Protein AF-A0A2J8TXT3-F1 (afdb_monomer_lite)

Sequence (143 aa):
MDKDKGVFAIVEMGDVGAREAVLSQSQHRLGGHRLRVRPREQKEFQSPASKSPKGAAPDSHQLARALAEAADVGAQMIKLVGLRELSEAERQLRSLVVALMQEVFTEFFPGCVVHPFGSSINSFDVHGCDLDLFLDLGDLEEP

Structure (mmCIF, N/CA/C/O backbone):
data_AF-A0A2J8TXT3-F1
#
_entry.id   AF-A0A2J8TXT3-F1
#
loop_
_atom_site.group_PDB
_atom_site.id
_atom_site.type_symbol
_atom_site.label_atom_id
_atom_site.label_alt_id
_atom_site.label_comp_id
_atom_site.label_asym_id
_atom_site.label_entity_id
_atom_site.label_seq_id
_atom_site.pdbx_PDB_ins_code
_atom_site.Cartn_x
_atom_site.Cartn_y
_atom_site.Cartn_z
_atom_site.occupancy
_atom_site.B_iso_or_equiv
_atom_site.auth_seq_id
_atom_site.auth_comp_id
_atom_site.auth_asym_id
_atom_site.auth_atom_id
_atom_site.pdbx_PDB_model_num
ATOM 1 N N . MET A 1 1 ? 9.818 15.727 -26.689 1.00 50.53 1 MET A N 1
ATOM 2 C CA . MET A 1 1 ? 10.988 14.896 -27.026 1.00 50.53 1 MET A CA 1
ATOM 3 C C . MET A 1 1 ? 11.778 15.654 -28.060 1.00 50.53 1 MET A C 1
ATOM 5 O O . MET A 1 1 ? 11.204 15.970 -29.095 1.00 50.53 1 MET A O 1
ATOM 9 N N . ASP A 1 2 ? 13.031 15.978 -27.750 1.00 48.31 2 ASP A N 1
ATOM 10 C CA . ASP A 1 2 ? 13.983 16.472 -28.745 1.00 48.31 2 ASP A CA 1
ATOM 11 C C . ASP A 1 2 ? 14.135 15.385 -29.811 1.00 48.31 2 ASP A C 1
ATOM 13 O O . ASP A 1 2 ? 14.677 14.316 -29.530 1.00 48.31 2 ASP A O 1
ATOM 17 N N . LYS A 1 3 ? 13.619 15.634 -31.020 1.00 56.38 3 LYS A N 1
ATOM 18 C CA . LYS A 1 3 ? 13.826 14.749 -32.180 1.00 56.38 3 LYS A CA 1
ATOM 19 C C . LYS A 1 3 ? 15.313 14.629 -32.547 1.00 56.38 3 LYS A C 1
ATOM 21 O O . LYS A 1 3 ? 15.688 13.671 -33.208 1.00 56.38 3 LYS A O 1
ATOM 26 N N . ASP A 1 4 ? 16.141 15.541 -32.041 1.00 57.69 4 ASP A N 1
ATOM 27 C CA . ASP A 1 4 ? 17.531 15.718 -32.455 1.00 57.69 4 ASP A CA 1
ATOM 28 C C . ASP A 1 4 ? 18.562 15.097 -31.496 1.00 57.69 4 ASP A C 1
ATOM 30 O O . ASP A 1 4 ? 19.761 15.225 -31.726 1.00 57.69 4 ASP A O 1
ATOM 34 N N . LYS A 1 5 ? 18.139 14.425 -30.410 1.00 62.53 5 LYS A N 1
ATOM 35 C CA . LYS A 1 5 ? 19.069 13.917 -29.373 1.00 62.53 5 LYS A CA 1
ATOM 36 C C . LYS A 1 5 ? 19.239 12.395 -29.299 1.00 62.53 5 LYS A C 1
ATOM 38 O O . LYS A 1 5 ? 20.022 11.927 -28.478 1.00 62.53 5 LYS A O 1
ATOM 43 N N . GLY A 1 6 ? 18.573 11.601 -30.141 1.00 65.06 6 GLY A N 1
ATOM 44 C CA . GLY A 1 6 ? 18.773 10.146 -30.139 1.00 65.06 6 GLY A CA 1
ATOM 45 C C . GLY A 1 6 ? 18.258 9.434 -31.386 1.00 65.06 6 GLY A C 1
ATOM 46 O O . GLY A 1 6 ? 17.257 9.838 -31.968 1.00 65.06 6 GLY A O 1
ATOM 47 N N . VAL A 1 7 ? 18.930 8.347 -31.775 1.00 85.56 7 VAL A N 1
ATOM 48 C CA . VAL A 1 7 ? 18.491 7.460 -32.862 1.00 85.56 7 VAL A CA 1
ATOM 49 C C . VAL A 1 7 ? 17.426 6.512 -32.315 1.00 85.56 7 VAL A C 1
ATOM 51 O O . VAL A 1 7 ? 17.712 5.669 -31.465 1.00 85.56 7 VAL A O 1
ATOM 54 N N . PHE A 1 8 ? 16.189 6.648 -32.785 1.00 88.38 8 PHE A N 1
ATOM 55 C CA . PHE A 1 8 ? 15.090 5.739 -32.468 1.00 88.38 8 PHE A CA 1
ATOM 56 C C . PHE A 1 8 ? 14.217 5.509 -33.703 1.00 88.38 8 PHE A C 1
ATOM 58 O O . PHE A 1 8 ? 14.202 6.321 -34.626 1.00 88.38 8 PHE A O 1
ATOM 65 N N . ALA A 1 9 ? 13.465 4.411 -33.699 1.00 91.12 9 ALA A N 1
ATOM 66 C CA . ALA A 1 9 ? 12.443 4.120 -34.695 1.00 91.12 9 ALA A CA 1
ATOM 67 C C . ALA A 1 9 ? 11.092 3.917 -34.001 1.00 91.12 9 ALA A C 1
ATOM 69 O O . ALA A 1 9 ? 11.034 3.464 -32.856 1.00 91.12 9 ALA A O 1
ATOM 70 N N . ILE A 1 10 ? 10.010 4.255 -34.700 1.00 91.56 10 ILE A N 1
ATOM 71 C CA . ILE A 1 10 ? 8.647 3.912 -34.295 1.00 91.56 10 ILE A CA 1
ATOM 72 C C . ILE A 1 10 ? 8.182 2.824 -35.251 1.00 91.56 10 ILE A C 1
ATOM 74 O O . ILE A 1 10 ? 8.180 3.036 -36.460 1.00 91.56 10 ILE A O 1
ATOM 78 N N . VAL A 1 11 ? 7.820 1.671 -34.698 1.00 93.50 11 VAL A N 1
ATOM 79 C CA . VAL A 1 11 ? 7.351 0.518 -35.465 1.00 93.50 11 VAL A CA 1
ATOM 80 C C . VAL A 1 11 ? 5.887 0.293 -35.122 1.00 93.50 11 VAL A C 1
ATOM 82 O O . VAL A 1 11 ? 5.539 0.124 -33.953 1.00 93.50 11 VAL A O 1
ATOM 85 N N . GLU A 1 12 ? 5.037 0.340 -36.138 1.00 94.38 12 GLU A N 1
ATOM 86 C CA . GLU A 1 12 ? 3.633 -0.037 -36.036 1.00 94.38 12 GLU A CA 1
ATOM 87 C C . GLU A 1 12 ? 3.499 -1.530 -36.344 1.00 94.38 12 GLU A C 1
ATOM 89 O O . GLU A 1 12 ? 4.066 -2.025 -37.318 1.00 94.38 12 GLU A O 1
ATOM 94 N N . MET A 1 13 ? 2.793 -2.252 -35.476 1.00 94.75 13 MET A N 1
ATOM 95 C CA . MET A 1 13 ? 2.562 -3.689 -35.619 1.00 94.75 13 MET A CA 1
ATOM 96 C C . MET A 1 13 ? 1.223 -3.922 -36.318 1.00 94.75 13 MET A C 1
ATOM 98 O O . MET A 1 13 ? 0.315 -3.106 -36.185 1.00 94.75 13 MET A O 1
ATOM 102 N N . GLY A 1 14 ? 1.091 -5.044 -37.030 1.00 93.88 14 GLY A N 1
ATOM 103 C CA . GLY A 1 14 ? -0.133 -5.362 -37.777 1.00 93.88 14 GLY A CA 1
ATOM 104 C C . GLY A 1 14 ? -1.369 -5.561 -36.896 1.00 93.88 14 GLY A C 1
ATOM 105 O O . GLY A 1 14 ? -2.484 -5.289 -37.331 1.00 93.88 14 GLY A O 1
ATOM 106 N N . ASP A 1 15 ? -1.175 -5.995 -35.652 1.00 95.50 15 ASP A N 1
ATOM 107 C CA . ASP A 1 15 ? -2.244 -6.195 -34.683 1.00 95.50 15 ASP A CA 1
ATOM 108 C C . ASP A 1 15 ? -1.750 -5.996 -33.240 1.00 95.50 15 ASP A C 1
ATOM 110 O O . ASP A 1 15 ? -0.548 -5.920 -32.950 1.00 95.50 15 ASP A O 1
ATOM 114 N N . VAL A 1 16 ? -2.707 -5.894 -32.314 1.00 94.25 16 VAL A N 1
ATOM 115 C CA . VAL A 1 16 ? -2.437 -5.680 -30.885 1.00 94.25 16 VAL A CA 1
ATOM 116 C C . VAL A 1 16 ? -1.732 -6.888 -30.261 1.00 94.25 16 VAL A C 1
ATOM 118 O O . VAL A 1 16 ? -0.851 -6.699 -29.427 1.00 94.25 16 VAL A O 1
ATOM 121 N N . GLY A 1 17 ? -2.051 -8.114 -30.682 1.00 96.25 17 GLY A N 1
ATOM 122 C CA . GLY A 1 17 ? -1.406 -9.329 -30.183 1.00 96.25 17 GLY A CA 1
ATOM 123 C C . GLY A 1 17 ? 0.074 -9.388 -30.560 1.00 96.25 17 GLY A C 1
ATOM 124 O O . GLY A 1 17 ? 0.913 -9.652 -29.701 1.00 96.25 17 GLY A O 1
ATOM 125 N N . ALA A 1 18 ? 0.420 -9.046 -31.803 1.00 95.19 18 ALA A N 1
ATOM 126 C CA . ALA A 1 18 ? 1.805 -8.927 -32.253 1.00 95.19 18 ALA A CA 1
ATOM 127 C C . ALA A 1 18 ? 2.579 -7.852 -31.474 1.00 95.19 18 ALA A C 1
ATOM 129 O O . ALA A 1 18 ? 3.743 -8.057 -31.123 1.00 95.19 18 ALA A O 1
ATOM 130 N N . ARG A 1 19 ? 1.937 -6.720 -31.152 1.00 95.00 19 ARG A N 1
ATOM 131 C CA . ARG A 1 19 ? 2.522 -5.689 -30.281 1.00 95.00 19 ARG A CA 1
ATOM 132 C C . ARG A 1 19 ? 2.823 -6.228 -28.885 1.00 95.00 19 ARG A C 1
ATOM 134 O O . ARG A 1 19 ? 3.946 -6.061 -28.417 1.00 95.00 19 ARG A O 1
ATOM 141 N N . GLU A 1 20 ? 1.854 -6.865 -28.233 1.00 95.25 20 GLU A N 1
ATOM 142 C CA . GLU A 1 20 ? 2.048 -7.422 -26.889 1.00 95.25 20 GLU A CA 1
ATOM 143 C C . GLU A 1 20 ? 3.099 -8.536 -26.881 1.00 95.2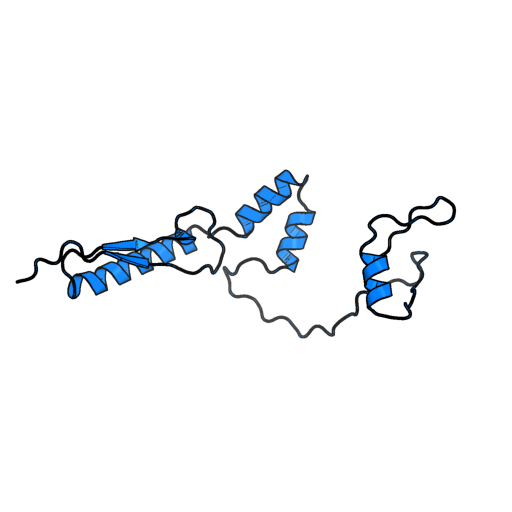5 20 GLU A C 1
ATOM 145 O O . GLU A 1 20 ? 3.947 -8.569 -25.991 1.00 95.25 20 GLU A O 1
ATOM 150 N N . ALA A 1 21 ? 3.127 -9.391 -27.908 1.00 95.44 21 ALA A N 1
ATOM 151 C CA . ALA A 1 21 ? 4.147 -10.427 -28.050 1.00 95.44 21 ALA A CA 1
ATOM 152 C C . ALA A 1 21 ? 5.559 -9.822 -28.103 1.00 95.44 21 ALA A C 1
ATOM 154 O O . ALA A 1 21 ? 6.442 -10.257 -27.363 1.00 95.44 21 ALA A O 1
ATOM 155 N N . VAL A 1 22 ? 5.763 -8.769 -28.905 1.00 96.00 22 VAL A N 1
ATOM 156 C CA . VAL A 1 22 ? 7.043 -8.046 -28.959 1.00 96.00 22 VAL A CA 1
ATOM 157 C C . VAL A 1 22 ? 7.383 -7.406 -27.611 1.00 96.00 22 VAL A C 1
ATOM 159 O O . VAL A 1 22 ? 8.515 -7.536 -27.163 1.00 96.00 22 VAL A O 1
ATOM 162 N N . LEU A 1 23 ? 6.430 -6.748 -26.944 1.00 95.44 23 LEU A N 1
ATOM 163 C CA . LEU A 1 23 ? 6.668 -6.094 -25.650 1.00 95.44 23 LEU A CA 1
ATOM 164 C C . LEU A 1 23 ? 6.930 -7.085 -24.505 1.00 95.44 23 LEU A C 1
ATOM 166 O O . LEU A 1 23 ? 7.622 -6.735 -23.551 1.00 95.44 23 LEU A O 1
ATOM 170 N N . SER A 1 24 ? 6.405 -8.310 -24.593 1.00 94.69 24 SER A N 1
ATOM 171 C CA . SER A 1 24 ? 6.614 -9.354 -23.582 1.00 94.69 24 SER A CA 1
ATOM 172 C C . SER A 1 24 ? 8.049 -9.898 -23.567 1.00 94.69 24 SER A C 1
ATOM 174 O O . SER A 1 24 ? 8.526 -10.402 -22.548 1.00 94.69 24 SER A O 1
ATOM 176 N N . GLN A 1 25 ? 8.768 -9.772 -24.686 1.00 94.94 25 GLN A N 1
ATOM 177 C CA . GLN A 1 25 ? 10.151 -10.203 -24.796 1.00 94.94 25 GLN A CA 1
ATOM 178 C C . GLN A 1 25 ? 11.090 -9.181 -24.132 1.00 94.94 25 GLN A C 1
ATOM 180 O O . GLN A 1 25 ? 11.274 -8.060 -24.589 1.00 94.94 25 GLN A O 1
ATOM 185 N N . SER A 1 26 ? 11.769 -9.590 -23.059 1.00 90.06 26 SER A N 1
ATOM 186 C CA . SER A 1 26 ? 12.661 -8.702 -22.293 1.00 90.06 26 SER A CA 1
ATOM 187 C C . SER A 1 26 ? 14.003 -8.401 -22.979 1.00 90.06 26 SER A C 1
ATOM 189 O O . SER A 1 26 ? 14.720 -7.482 -22.574 1.00 90.06 26 SER A O 1
ATOM 191 N N . GLN A 1 27 ? 14.379 -9.172 -24.005 1.00 94.12 27 GLN A N 1
ATOM 192 C CA . GLN A 1 27 ? 15.673 -9.059 -24.680 1.00 94.12 27 GLN A CA 1
ATOM 193 C C . GLN A 1 27 ? 15.524 -9.099 -26.198 1.00 94.12 27 GLN A C 1
ATOM 195 O O . GLN A 1 27 ? 15.217 -10.140 -26.771 1.00 94.12 27 GLN A O 1
ATOM 200 N N . HIS A 1 28 ?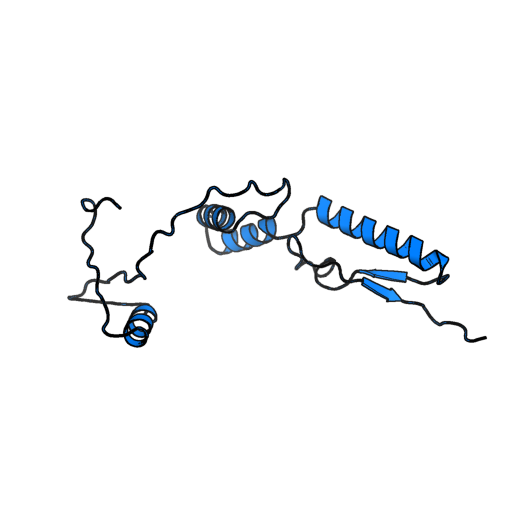 15.860 -7.991 -26.855 1.00 96.12 28 HIS A N 1
ATOM 201 C CA . HIS A 1 28 ? 15.921 -7.895 -28.311 1.00 96.12 28 HIS A CA 1
ATOM 202 C C . HIS A 1 28 ? 17.351 -7.628 -28.768 1.00 96.12 28 HIS A C 1
ATOM 204 O O . HIS A 1 28 ? 18.088 -6.866 -28.133 1.00 96.12 28 HIS A O 1
ATOM 210 N N . ARG A 1 29 ? 17.745 -8.239 -29.887 1.00 95.56 29 ARG A N 1
ATOM 211 C CA . ARG A 1 29 ? 19.050 -8.019 -30.511 1.00 95.56 29 ARG A CA 1
ATOM 212 C C . ARG A 1 29 ? 18.911 -7.894 -32.023 1.00 95.56 29 ARG A C 1
ATOM 214 O O . ARG A 1 29 ? 18.157 -8.648 -32.625 1.00 95.56 29 ARG A O 1
ATOM 221 N N . LEU A 1 30 ? 19.676 -6.988 -32.624 1.00 94.50 30 LEU A N 1
ATOM 222 C CA . LEU A 1 30 ? 19.794 -6.839 -34.075 1.00 94.50 30 LEU A CA 1
ATOM 223 C C . LEU A 1 30 ? 21.246 -6.516 -34.426 1.00 94.50 30 LEU A C 1
ATOM 225 O O . LEU A 1 30 ? 21.835 -5.613 -33.836 1.00 94.50 30 LEU A O 1
ATOM 229 N N . GLY A 1 31 ? 21.847 -7.284 -35.340 1.00 93.69 31 GLY A N 1
ATOM 230 C CA . GLY A 1 31 ? 23.251 -7.094 -35.726 1.00 93.69 31 GLY A CA 1
ATOM 231 C C . GLY A 1 31 ? 24.213 -7.081 -34.529 1.00 93.69 31 GLY A C 1
ATOM 232 O O . GLY A 1 31 ? 25.091 -6.230 -34.459 1.00 93.69 31 GLY A O 1
ATOM 233 N N . GLY A 1 32 ? 23.982 -7.938 -33.527 1.00 93.31 32 GLY A N 1
ATOM 234 C CA . GLY A 1 32 ? 24.776 -7.998 -32.289 1.00 93.31 32 GLY A CA 1
ATOM 235 C C . GLY A 1 32 ? 24.461 -6.925 -31.233 1.00 93.31 32 GLY A C 1
ATOM 236 O O . GLY A 1 32 ? 24.870 -7.080 -30.084 1.00 93.31 32 GLY A O 1
ATOM 237 N N . HIS A 1 33 ? 23.685 -5.891 -31.563 1.00 93.06 33 HIS A N 1
ATOM 238 C CA . HIS A 1 33 ? 23.355 -4.789 -30.655 1.00 93.06 33 HIS A CA 1
ATOM 239 C C . HIS A 1 33 ? 22.065 -5.076 -29.881 1.00 93.06 33 HIS A C 1
ATOM 241 O O . HIS A 1 33 ? 21.084 -5.542 -30.460 1.00 93.06 33 HIS A O 1
ATOM 247 N N . ARG A 1 34 ? 22.043 -4.789 -28.570 1.00 94.94 34 ARG A N 1
ATOM 248 C CA . ARG A 1 34 ? 20.832 -4.908 -27.738 1.00 94.94 34 ARG A CA 1
ATOM 249 C C . ARG A 1 34 ? 19.903 -3.723 -28.001 1.00 94.94 34 ARG A C 1
ATOM 251 O O . ARG A 1 34 ? 20.338 -2.578 -27.926 1.00 94.94 34 ARG A O 1
ATOM 258 N N . LEU A 1 35 ? 18.626 -3.998 -28.248 1.00 94.56 35 LEU A N 1
ATOM 259 C CA . LEU A 1 35 ? 17.611 -2.970 -28.478 1.00 94.56 35 LEU A CA 1
ATOM 260 C C . LEU A 1 35 ? 16.777 -2.737 -27.211 1.00 94.56 35 LEU A C 1
ATOM 262 O O . LEU A 1 35 ? 16.392 -3.693 -26.536 1.00 94.56 35 LEU A O 1
ATOM 266 N N . ARG A 1 36 ? 16.463 -1.469 -26.910 1.00 93.31 36 ARG A N 1
ATOM 267 C CA . ARG A 1 36 ? 15.460 -1.091 -25.903 1.00 93.31 36 ARG A CA 1
ATOM 268 C C . ARG A 1 36 ? 14.125 -0.871 -26.604 1.00 93.31 36 ARG A C 1
ATOM 270 O O . ARG A 1 36 ? 13.927 0.161 -27.240 1.00 93.31 36 ARG A O 1
ATOM 277 N N . VAL A 1 37 ? 13.221 -1.830 -26.462 1.00 94.44 37 VAL A N 1
ATOM 278 C CA . VAL A 1 37 ? 11.853 -1.741 -26.980 1.00 94.44 37 VAL A CA 1
ATOM 279 C C . VAL A 1 37 ? 10.935 -1.324 -25.833 1.00 94.44 37 VAL A C 1
ATOM 281 O O . VAL A 1 37 ? 11.063 -1.829 -24.722 1.00 94.44 37 VAL A O 1
ATOM 284 N N . ARG A 1 38 ? 10.062 -0.343 -26.067 1.00 92.56 38 ARG A N 1
ATOM 285 C CA . ARG A 1 38 ? 9.094 0.145 -25.075 1.00 92.56 38 ARG A CA 1
ATOM 286 C C . ARG A 1 38 ? 7.806 0.586 -25.770 1.00 92.56 38 ARG A C 1
ATOM 288 O O . ARG A 1 38 ? 7.887 1.019 -26.924 1.00 92.56 38 ARG A O 1
ATOM 295 N N . PRO A 1 39 ? 6.647 0.528 -25.093 1.00 91.94 39 PRO A N 1
ATOM 296 C CA . PRO A 1 39 ? 5.415 1.072 -25.643 1.00 91.94 39 PRO A CA 1
ATOM 297 C C . PRO A 1 39 ? 5.565 2.574 -25.905 1.00 91.94 39 PRO A C 1
ATOM 299 O O . PRO A 1 39 ? 6.307 3.288 -25.221 1.00 91.94 39 PRO A O 1
ATOM 302 N N . ARG A 1 40 ? 4.852 3.060 -26.920 1.00 86.94 40 ARG A N 1
ATOM 303 C CA . ARG A 1 40 ? 4.794 4.488 -27.215 1.00 86.94 40 ARG A CA 1
ATOM 304 C C . ARG A 1 40 ? 3.889 5.170 -26.193 1.00 86.94 40 ARG A C 1
ATOM 306 O O . ARG A 1 40 ? 2.695 4.900 -26.155 1.00 86.94 40 ARG A O 1
ATOM 313 N N . GLU A 1 41 ? 4.449 6.089 -25.418 1.00 78.88 41 GLU A N 1
ATOM 314 C CA . GLU A 1 41 ? 3.668 6.973 -24.550 1.00 78.88 41 GLU A CA 1
ATOM 315 C C . GLU A 1 41 ? 2.831 7.924 -25.419 1.00 78.88 41 GLU A C 1
ATOM 317 O O . GLU A 1 41 ? 3.375 8.742 -26.170 1.00 78.88 41 GLU A O 1
ATOM 322 N N . GLN A 1 42 ? 1.505 7.804 -25.347 1.00 72.69 42 GLN A N 1
ATOM 323 C CA . GLN A 1 42 ? 0.601 8.830 -25.857 1.00 72.69 42 GLN A CA 1
ATOM 324 C C . GLN A 1 42 ? 0.463 9.900 -24.779 1.00 72.69 42 GLN A C 1
ATOM 326 O O . GLN A 1 42 ? 0.181 9.603 -23.622 1.00 72.69 42 GLN A O 1
ATOM 331 N N . LYS A 1 43 ? 0.728 11.155 -25.143 1.00 60.41 43 LYS A N 1
ATOM 332 C CA . LYS A 1 43 ? 0.635 12.263 -24.199 1.00 60.41 43 LYS A CA 1
ATOM 333 C C . LYS A 1 43 ? -0.837 12.637 -24.055 1.00 60.41 43 LYS A C 1
ATOM 335 O O . LYS A 1 43 ? -1.372 13.335 -24.911 1.00 60.41 43 LYS A O 1
ATOM 340 N N . GLU A 1 44 ? -1.482 12.149 -23.005 1.00 62.44 44 GLU A N 1
ATOM 341 C CA . GLU A 1 44 ? -2.817 12.612 -22.636 1.00 62.44 44 GLU A CA 1
ATOM 342 C C . GLU A 1 44 ? -2.759 14.090 -22.227 1.00 62.44 44 GLU A C 1
ATOM 344 O O . GLU A 1 44 ? -1.788 14.560 -21.620 1.00 62.44 44 GLU A O 1
ATOM 349 N N . PHE A 1 45 ? -3.784 14.849 -22.612 1.00 56.12 45 PHE A N 1
ATOM 350 C CA . PHE A 1 45 ? -3.925 16.244 -22.214 1.00 56.12 45 PHE A CA 1
ATOM 351 C C . PHE A 1 45 ? -4.212 16.281 -20.709 1.00 56.12 45 PHE A C 1
ATOM 353 O O . PHE A 1 45 ? -5.286 15.882 -20.268 1.00 56.12 45 PHE A O 1
ATOM 360 N N . GLN A 1 46 ? -3.242 16.728 -19.912 1.00 56.88 46 GLN A N 1
ATOM 361 C CA . GLN A 1 46 ? -3.416 16.831 -18.466 1.00 56.88 46 GLN A CA 1
ATOM 362 C C . GLN A 1 46 ? -4.308 18.031 -18.136 1.00 56.88 46 GLN A C 1
ATOM 364 O O . GLN A 1 46 ? -3.932 19.180 -18.374 1.00 56.88 46 GLN A O 1
ATOM 369 N N . SER A 1 47 ? -5.482 17.770 -17.564 1.00 56.47 47 SER A N 1
ATOM 370 C CA . SER A 1 47 ? -6.246 18.778 -16.829 1.00 56.47 47 SER A CA 1
ATOM 371 C C . SER A 1 47 ? -5.507 19.141 -15.531 1.00 56.47 47 SER A C 1
ATOM 373 O O . SER A 1 47 ? -4.882 18.261 -14.932 1.00 56.47 47 SER A O 1
ATOM 375 N N . PRO A 1 48 ? -5.553 20.404 -15.069 1.00 55.69 48 PRO A N 1
ATOM 376 C CA . PRO A 1 48 ? -4.858 20.817 -13.853 1.00 55.69 48 PRO A CA 1
ATOM 377 C C . PRO A 1 48 ? -5.318 19.980 -12.651 1.00 55.69 48 PRO A C 1
ATOM 379 O O . PRO A 1 48 ? -6.509 19.900 -12.358 1.00 55.69 48 PRO A O 1
ATOM 382 N N . ALA A 1 49 ? -4.360 19.342 -11.974 1.00 61.16 49 ALA A N 1
ATOM 383 C CA . ALA A 1 49 ? -4.613 18.476 -10.829 1.00 61.16 49 ALA A CA 1
ATOM 384 C C . ALA A 1 49 ? -5.207 19.270 -9.652 1.00 61.16 49 ALA A C 1
ATOM 386 O O . ALA A 1 49 ? -4.672 20.308 -9.249 1.00 61.16 49 ALA A O 1
ATOM 387 N N . SER A 1 50 ? -6.300 18.768 -9.074 1.00 56.97 50 SER A N 1
ATOM 388 C CA . SER A 1 50 ? -6.813 19.239 -7.788 1.00 56.97 50 SER A CA 1
ATOM 389 C C . SER A 1 50 ? -5.772 18.967 -6.702 1.00 56.97 50 SER A C 1
ATOM 391 O O . SER A 1 50 ? -5.277 17.846 -6.593 1.00 56.97 50 SER A O 1
ATOM 393 N N . LYS A 1 51 ? -5.434 19.979 -5.895 1.00 53.94 51 LYS A N 1
ATOM 394 C CA . LYS A 1 51 ? -4.515 19.818 -4.761 1.00 53.94 51 LYS A CA 1
ATOM 395 C C . LYS A 1 51 ? -5.053 18.739 -3.821 1.00 53.94 51 LYS A C 1
ATOM 397 O O . LYS A 1 51 ? -6.171 18.868 -3.326 1.00 53.94 51 LYS A O 1
ATOM 402 N N . SER A 1 52 ? -4.255 17.707 -3.576 1.00 56.12 52 SER A N 1
ATOM 403 C CA . SER A 1 52 ? -4.552 16.674 -2.589 1.00 56.12 52 SER A CA 1
ATOM 404 C C . SER A 1 52 ? -4.667 17.305 -1.190 1.00 56.12 52 SER A C 1
ATOM 406 O O . SER A 1 52 ? -3.938 18.260 -0.886 1.00 56.12 52 SER A O 1
ATOM 408 N N . PRO A 1 53 ? -5.576 16.810 -0.331 1.00 58.34 53 PRO A N 1
ATOM 409 C CA . PRO A 1 53 ? -5.677 17.276 1.045 1.00 58.34 53 PRO A CA 1
ATOM 410 C C . PRO A 1 53 ? -4.350 17.083 1.794 1.00 58.34 53 PRO A C 1
ATOM 412 O O . PRO A 1 53 ? -3.593 16.148 1.531 1.00 58.34 53 PRO A O 1
ATOM 415 N N . LYS A 1 54 ? -4.062 17.977 2.747 1.00 53.91 54 LYS A N 1
ATOM 416 C CA . LYS A 1 54 ? -2.897 17.838 3.634 1.00 53.91 54 LYS A CA 1
ATOM 417 C C . LYS A 1 54 ? -3.028 16.538 4.436 1.00 53.91 54 LYS A C 1
ATOM 419 O O . LYS A 1 54 ? -4.049 16.341 5.083 1.00 53.91 54 LYS A O 1
ATOM 424 N N . GLY A 1 55 ? -1.996 15.694 4.397 1.00 57.53 55 GLY A N 1
ATOM 425 C CA . GLY A 1 55 ? -1.980 14.389 5.072 1.00 57.53 55 GLY A CA 1
ATOM 426 C C . GLY A 1 55 ? -2.434 13.211 4.206 1.00 57.53 55 GLY A C 1
ATOM 427 O O . GLY A 1 55 ? -2.470 12.092 4.698 1.00 57.53 55 GLY A O 1
ATOM 428 N N . ALA A 1 56 ? -2.761 13.433 2.929 1.00 63.94 56 ALA A N 1
ATOM 429 C CA . ALA A 1 56 ? -3.009 12.340 1.997 1.00 63.94 56 ALA A CA 1
ATOM 430 C C . ALA A 1 56 ? -1.709 11.587 1.665 1.00 63.94 56 ALA A C 1
ATOM 432 O O . ALA A 1 56 ? -0.642 12.202 1.567 1.00 63.94 56 ALA A O 1
ATOM 433 N N . ALA A 1 57 ? -1.829 10.276 1.432 1.00 69.31 57 ALA A N 1
ATOM 434 C CA . ALA A 1 57 ? -0.753 9.466 0.872 1.00 69.31 57 ALA A CA 1
ATOM 435 C C . ALA A 1 57 ? -0.121 10.143 -0.356 1.00 69.31 57 ALA A C 1
ATOM 437 O O . ALA A 1 57 ? -0.843 10.758 -1.154 1.00 69.31 57 ALA A O 1
ATOM 438 N N . PRO A 1 58 ? 1.203 10.002 -0.547 1.00 75.94 58 PRO A N 1
ATOM 439 C CA . PRO A 1 58 ? 1.859 10.494 -1.746 1.00 75.94 58 PRO A CA 1
ATOM 440 C C . PRO A 1 58 ? 1.196 9.896 -2.987 1.00 75.94 58 PRO A C 1
ATOM 442 O O . PRO A 1 58 ? 0.938 8.691 -3.062 1.00 75.94 58 PRO A O 1
ATOM 445 N N . ASP A 1 59 ? 0.934 10.748 -3.977 1.00 80.12 59 ASP A N 1
ATOM 446 C CA . ASP A 1 59 ? 0.414 10.286 -5.259 1.00 80.12 59 ASP A CA 1
ATOM 447 C C . ASP A 1 59 ? 1.429 9.358 -5.959 1.00 80.12 59 ASP A C 1
ATOM 449 O O . ASP A 1 59 ? 2.619 9.304 -5.623 1.00 80.12 59 ASP A O 1
ATOM 453 N N . SER A 1 60 ? 0.965 8.606 -6.962 1.00 82.00 60 SER A N 1
ATOM 454 C CA . SER A 1 60 ? 1.808 7.619 -7.648 1.00 82.00 60 SER A CA 1
ATOM 455 C C . SER A 1 60 ? 3.082 8.222 -8.254 1.00 82.00 60 SER A C 1
ATOM 457 O O . SER A 1 60 ? 4.077 7.510 -8.400 1.00 82.00 60 SER A O 1
ATOM 459 N N . HIS A 1 61 ? 3.075 9.505 -8.622 1.00 83.38 61 HIS A N 1
ATOM 460 C CA . HIS A 1 61 ? 4.224 10.164 -9.234 1.00 83.38 61 HIS A CA 1
ATOM 461 C C . HIS A 1 61 ? 5.250 10.595 -8.175 1.00 83.38 61 HIS A C 1
ATOM 463 O O . HIS A 1 61 ? 6.458 10.444 -8.378 1.00 83.38 61 HIS A O 1
ATOM 469 N N . GLN A 1 62 ? 4.789 11.100 -7.031 1.00 87.56 62 GLN A N 1
ATOM 470 C CA . GLN A 1 62 ? 5.631 11.406 -5.874 1.00 87.56 62 GLN A CA 1
ATOM 471 C C . GLN A 1 62 ? 6.298 10.143 -5.326 1.00 87.56 62 GLN A C 1
ATOM 473 O O . GLN A 1 62 ? 7.506 10.151 -5.083 1.00 87.56 62 GLN A O 1
ATOM 478 N N . LEU A 1 63 ? 5.545 9.043 -5.220 1.00 90.88 63 LEU A N 1
ATOM 479 C CA . LEU A 1 63 ? 6.083 7.748 -4.811 1.00 90.88 63 LEU A CA 1
ATOM 480 C C . LEU A 1 63 ? 7.171 7.265 -5.780 1.00 90.88 63 LEU A C 1
ATOM 482 O O . LEU A 1 63 ? 8.271 6.932 -5.347 1.00 90.88 63 LEU A O 1
ATOM 486 N N . ALA A 1 64 ? 6.900 7.276 -7.090 1.00 91.56 64 ALA A N 1
ATOM 487 C CA . ALA A 1 64 ? 7.873 6.846 -8.094 1.00 91.56 64 ALA A CA 1
ATOM 488 C C . ALA A 1 64 ? 9.179 7.657 -8.028 1.00 91.56 64 ALA A C 1
ATOM 490 O O . ALA A 1 64 ? 10.263 7.082 -8.124 1.00 91.56 64 ALA A O 1
ATOM 491 N N . ARG A 1 65 ? 9.089 8.979 -7.813 1.00 92.69 65 ARG A N 1
ATOM 492 C CA . ARG A 1 65 ? 10.269 9.837 -7.633 1.00 92.69 65 ARG A CA 1
ATOM 493 C C . ARG A 1 65 ? 11.051 9.466 -6.371 1.00 92.69 65 ARG A C 1
ATOM 495 O O . ARG A 1 65 ? 12.256 9.269 -6.460 1.00 92.69 65 ARG A O 1
ATOM 502 N N . ALA A 1 66 ? 10.375 9.318 -5.233 1.00 92.81 66 ALA A N 1
ATOM 503 C CA . ALA A 1 66 ? 11.031 8.986 -3.970 1.00 92.81 66 ALA A CA 1
ATOM 504 C C . ALA A 1 66 ? 11.741 7.620 -4.009 1.00 92.81 66 ALA A C 1
ATOM 506 O O . ALA A 1 66 ? 12.806 7.460 -3.418 1.00 92.81 66 ALA A O 1
ATOM 507 N N . LEU A 1 67 ? 11.181 6.638 -4.724 1.00 96.56 67 LEU A N 1
ATOM 508 C CA . LEU A 1 67 ? 11.818 5.332 -4.912 1.00 96.56 67 LEU A CA 1
ATOM 509 C C . LEU A 1 67 ? 13.019 5.397 -5.867 1.00 96.56 67 LEU A C 1
ATOM 511 O O . LEU A 1 67 ? 13.992 4.672 -5.677 1.00 96.56 67 LEU A O 1
ATOM 515 N N . ALA A 1 68 ? 12.983 6.262 -6.881 1.00 95.88 68 ALA A N 1
ATOM 516 C CA . ALA A 1 68 ? 14.104 6.437 -7.806 1.00 95.88 68 ALA A CA 1
ATOM 517 C C . ALA A 1 68 ? 15.349 7.059 -7.141 1.00 95.88 68 ALA A C 1
ATOM 519 O O . ALA A 1 68 ? 16.451 6.901 -7.659 1.00 95.88 68 ALA A O 1
ATOM 520 N N . GLU A 1 69 ? 15.179 7.751 -6.011 1.00 95.19 69 GLU A N 1
ATOM 521 C CA . GLU A 1 69 ? 16.258 8.392 -5.244 1.00 95.19 69 GLU A CA 1
ATOM 522 C C . GLU A 1 69 ? 16.942 7.450 -4.233 1.00 95.19 69 GLU A C 1
ATOM 524 O O . GLU A 1 69 ? 17.965 7.806 -3.650 1.00 95.19 69 GLU A O 1
ATOM 529 N N . ALA A 1 70 ? 16.398 6.252 -4.004 1.00 96.81 70 ALA A N 1
ATOM 530 C CA . ALA A 1 70 ? 16.967 5.285 -3.069 1.00 96.81 70 ALA A CA 1
ATOM 531 C C . ALA A 1 70 ? 18.210 4.576 -3.644 1.00 96.81 70 ALA A C 1
ATOM 533 O O . ALA A 1 70 ? 18.325 4.364 -4.849 1.00 96.81 70 ALA A O 1
ATOM 534 N N . ALA A 1 71 ? 19.139 4.186 -2.763 1.00 96.75 71 ALA A N 1
ATOM 535 C CA . ALA A 1 71 ? 20.444 3.642 -3.151 1.00 96.75 71 ALA A CA 1
ATOM 536 C C . ALA A 1 71 ? 20.375 2.257 -3.824 1.00 96.75 71 ALA A C 1
ATOM 538 O O . ALA A 1 71 ? 21.178 1.955 -4.705 1.00 96.75 71 ALA A O 1
ATOM 539 N N . ASP A 1 72 ? 19.426 1.420 -3.406 1.00 97.81 72 ASP A N 1
ATOM 540 C CA . ASP A 1 72 ? 19.248 0.049 -3.879 1.00 97.81 72 ASP A CA 1
ATOM 541 C C . ASP A 1 72 ? 17.797 -0.426 -3.674 1.00 97.81 72 ASP A C 1
ATOM 543 O O . ASP A 1 72 ? 16.952 0.296 -3.140 1.00 97.81 72 ASP A O 1
ATOM 547 N N . VAL A 1 73 ? 17.502 -1.658 -4.099 1.00 98.12 73 VAL A N 1
ATOM 548 C CA . VAL A 1 73 ? 16.156 -2.250 -4.015 1.00 98.12 73 VAL A CA 1
ATOM 549 C C . VAL A 1 73 ? 15.693 -2.437 -2.565 1.00 98.12 73 VAL A C 1
ATOM 551 O O . VAL A 1 73 ? 14.519 -2.230 -2.271 1.00 98.12 73 VAL A O 1
ATOM 554 N N . GLY A 1 74 ? 16.588 -2.779 -1.636 1.00 98.31 74 GLY A N 1
ATOM 555 C CA . GLY A 1 74 ? 16.236 -2.911 -0.220 1.00 98.31 74 GLY A CA 1
ATOM 556 C C . GLY A 1 74 ? 15.839 -1.563 0.384 1.00 98.31 74 GLY A C 1
ATOM 557 O O . GLY A 1 74 ? 14.803 -1.449 1.040 1.00 98.31 74 GLY A O 1
ATOM 558 N N . ALA A 1 75 ? 16.601 -0.512 0.079 1.00 97.94 75 ALA A N 1
ATOM 559 C CA . ALA A 1 75 ? 16.278 0.857 0.463 1.00 97.94 75 ALA A CA 1
ATOM 560 C C . ALA A 1 75 ? 14.958 1.338 -0.167 1.00 97.94 75 ALA A C 1
ATOM 562 O O . ALA A 1 75 ? 14.172 2.009 0.504 1.00 97.94 75 ALA A O 1
ATOM 563 N N . GLN A 1 76 ? 14.667 0.957 -1.418 1.00 98.06 76 GLN A N 1
ATOM 564 C CA . GLN A 1 76 ? 13.366 1.212 -2.048 1.00 98.06 76 GLN A CA 1
ATOM 565 C C . GLN A 1 76 ? 12.219 0.557 -1.277 1.00 98.06 76 GLN A C 1
ATOM 567 O O . GLN A 1 76 ? 11.200 1.203 -1.050 1.00 98.06 76 GLN A O 1
ATOM 572 N N . MET A 1 77 ? 12.377 -0.696 -0.843 1.00 98.12 77 MET A N 1
ATOM 573 C CA . MET A 1 77 ? 11.347 -1.410 -0.081 1.00 98.12 77 MET A CA 1
ATOM 574 C C . MET A 1 77 ? 11.081 -0.748 1.275 1.00 98.12 77 MET A C 1
ATOM 576 O O . MET A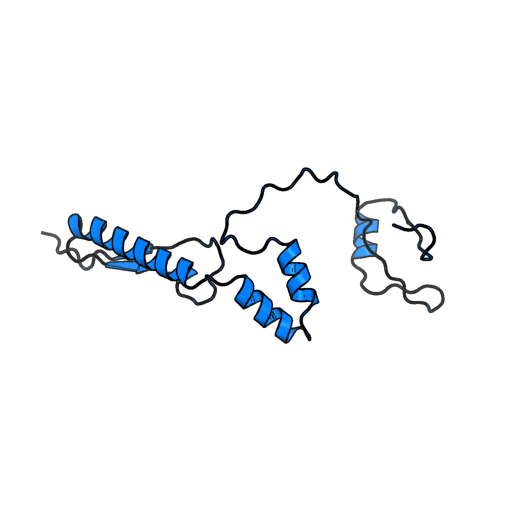 1 77 ? 9.927 -0.492 1.606 1.00 98.12 77 MET A O 1
ATOM 580 N N . ILE A 1 78 ? 12.131 -0.395 2.024 1.00 97.94 78 ILE A N 1
ATOM 581 C CA . ILE A 1 78 ? 11.991 0.316 3.307 1.00 97.94 78 ILE A CA 1
ATOM 582 C C . ILE A 1 78 ? 11.300 1.668 3.093 1.00 97.94 78 ILE A C 1
ATOM 584 O O . ILE A 1 78 ? 10.376 2.029 3.821 1.00 97.94 78 ILE A O 1
ATOM 588 N N . LYS A 1 79 ? 11.709 2.407 2.055 1.00 96.88 79 LYS A N 1
ATOM 589 C CA . LYS A 1 79 ? 11.108 3.700 1.719 1.00 96.88 79 LYS A CA 1
ATOM 590 C C . LYS A 1 79 ? 9.638 3.564 1.320 1.00 96.88 79 LYS A C 1
ATOM 592 O O . LYS A 1 79 ? 8.839 4.415 1.694 1.00 96.88 79 LYS A O 1
ATOM 597 N N . LEU A 1 80 ? 9.283 2.514 0.579 1.00 96.31 80 LEU A N 1
ATOM 598 C CA . LEU A 1 80 ? 7.907 2.221 0.184 1.00 96.31 80 LEU A CA 1
ATOM 599 C C . LEU A 1 80 ? 7.013 1.979 1.402 1.00 96.31 80 LEU A C 1
ATOM 601 O O . LEU A 1 80 ? 5.911 2.518 1.429 1.00 96.31 80 LEU A O 1
ATOM 605 N N . VAL A 1 81 ? 7.490 1.208 2.386 1.00 96.38 81 VAL A N 1
ATOM 606 C CA . VAL A 1 81 ? 6.759 0.956 3.638 1.00 96.38 81 VAL A CA 1
ATOM 607 C C . VAL A 1 81 ? 6.501 2.272 4.365 1.00 96.38 81 VAL A C 1
ATOM 609 O O . VAL A 1 81 ? 5.345 2.632 4.553 1.00 96.38 81 VAL A O 1
ATOM 612 N N . GLY A 1 82 ? 7.545 3.058 4.646 1.00 94.44 82 GLY A N 1
ATOM 613 C CA . GLY A 1 82 ? 7.395 4.315 5.393 1.00 94.44 82 GLY A CA 1
ATOM 614 C C . GLY A 1 82 ? 6.581 5.406 4.680 1.00 94.44 82 GLY A C 1
ATOM 615 O O . GLY A 1 82 ? 6.110 6.342 5.313 1.00 94.44 82 GLY A O 1
ATOM 616 N N . LEU A 1 83 ? 6.425 5.323 3.354 1.00 94.06 83 LEU A N 1
ATOM 617 C CA . LEU A 1 83 ? 5.571 6.235 2.579 1.00 94.06 83 LEU A CA 1
ATOM 618 C C . LEU A 1 83 ? 4.115 5.767 2.468 1.00 94.06 83 LEU A C 1
ATOM 620 O O . LEU A 1 83 ? 3.286 6.517 1.949 1.00 94.06 83 LEU A O 1
ATOM 624 N N . ARG A 1 84 ? 3.818 4.520 2.845 1.00 93.75 84 ARG A N 1
ATOM 625 C CA . ARG A 1 84 ? 2.482 3.928 2.719 1.00 93.75 84 ARG A CA 1
ATOM 626 C C . ARG A 1 84 ? 1.836 3.614 4.054 1.00 93.75 84 ARG A C 1
ATOM 628 O O . ARG A 1 84 ? 0.612 3.671 4.094 1.00 93.75 84 ARG A O 1
ATOM 635 N N . GLU A 1 85 ? 2.616 3.265 5.072 1.00 95.19 85 GLU A N 1
ATOM 636 C CA . GLU A 1 85 ? 2.114 2.961 6.410 1.00 95.19 85 GLU A CA 1
ATOM 637 C C . GLU A 1 85 ? 1.372 4.153 7.018 1.00 95.19 85 GLU A C 1
ATOM 639 O O . GLU A 1 85 ? 1.638 5.312 6.699 1.00 95.19 85 GLU A O 1
ATOM 644 N N . LEU A 1 86 ? 0.441 3.870 7.920 1.00 94.94 86 LEU A N 1
ATOM 645 C CA . LEU A 1 86 ? -0.271 4.901 8.648 1.00 94.94 86 LEU A CA 1
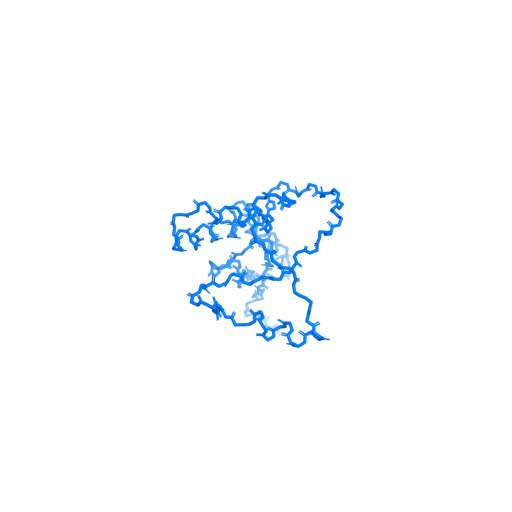ATOM 646 C C . LEU A 1 86 ? 0.691 5.723 9.490 1.00 94.94 86 LEU A C 1
ATOM 648 O O . LEU A 1 86 ? 1.467 5.199 10.298 1.00 94.94 86 LEU A O 1
ATOM 652 N N . SER A 1 87 ? 0.530 7.036 9.375 1.00 94.44 87 SER A N 1
ATOM 653 C CA . SER A 1 87 ? 1.134 7.975 10.302 1.00 94.44 87 SER A CA 1
ATOM 654 C C . SER A 1 87 ? 0.616 7.750 11.722 1.00 94.44 87 SER A C 1
ATOM 656 O O . SER A 1 87 ? -0.486 7.244 11.951 1.00 94.44 87 SER A O 1
ATOM 658 N N . GLU A 1 88 ? 1.392 8.194 12.705 1.00 95.12 88 GLU A N 1
ATOM 659 C CA . GLU A 1 88 ? 0.982 8.138 14.108 1.00 95.12 88 GLU A CA 1
ATOM 660 C C . GLU A 1 88 ? -0.364 8.847 14.343 1.00 95.12 88 GLU A C 1
ATOM 662 O O . GLU A 1 88 ? -1.225 8.319 15.043 1.00 95.12 88 GLU A O 1
ATOM 667 N N . ALA A 1 89 ? -0.592 9.987 13.684 1.00 95.75 89 ALA A N 1
ATOM 668 C CA . ALA A 1 89 ? -1.851 10.724 13.770 1.00 95.75 89 ALA A CA 1
ATOM 669 C C . ALA A 1 89 ? -3.045 9.912 13.235 1.00 95.75 89 ALA A C 1
ATOM 671 O O . ALA A 1 89 ? -4.119 9.914 13.832 1.00 95.75 89 ALA A O 1
ATOM 672 N N . GLU A 1 90 ? -2.867 9.179 12.134 1.00 95.38 90 GLU A N 1
ATOM 673 C CA . GLU A 1 90 ? -3.900 8.291 11.592 1.00 95.38 90 GLU A CA 1
ATOM 674 C C . GLU A 1 90 ? -4.182 7.088 12.498 1.00 95.38 90 GLU A C 1
ATOM 676 O O . GLU A 1 90 ? -5.329 6.644 12.586 1.00 95.38 90 GLU A O 1
ATOM 681 N N . ARG A 1 91 ? -3.157 6.551 13.172 1.00 95.81 91 ARG A N 1
ATOM 682 C CA . ARG A 1 91 ? -3.320 5.475 14.162 1.00 95.81 91 ARG A CA 1
ATOM 683 C C . ARG A 1 91 ? -4.074 5.982 15.390 1.00 95.81 91 ARG A C 1
ATOM 685 O O . ARG A 1 91 ? -5.032 5.347 15.818 1.00 95.81 91 ARG A O 1
ATOM 692 N N . GLN A 1 92 ? -3.711 7.158 15.901 1.00 96.94 92 GLN A N 1
ATOM 693 C CA . GLN A 1 92 ? -4.399 7.808 17.019 1.00 96.94 92 GLN A CA 1
ATOM 694 C C . GLN A 1 92 ? -5.860 8.130 16.685 1.00 96.94 92 GLN A C 1
ATOM 696 O O . GLN A 1 92 ? -6.741 7.882 17.506 1.00 96.94 92 GLN A O 1
ATOM 701 N N . LEU A 1 93 ? -6.137 8.622 15.472 1.00 97.31 93 LEU A N 1
ATOM 702 C CA . LEU A 1 93 ? -7.503 8.871 15.013 1.00 97.31 93 LEU A CA 1
ATOM 703 C C . LEU A 1 93 ? -8.331 7.582 15.000 1.00 97.31 93 LEU A C 1
ATOM 705 O O . LEU A 1 93 ? -9.461 7.584 15.478 1.00 97.31 93 LEU A O 1
ATOM 709 N N . ARG A 1 94 ? -7.771 6.474 14.499 1.00 97.75 94 ARG A N 1
ATOM 710 C CA . ARG A 1 94 ? -8.448 5.170 14.540 1.00 97.75 94 ARG A CA 1
ATOM 711 C C . ARG A 1 94 ? -8.729 4.733 15.974 1.00 97.75 94 ARG A C 1
ATOM 713 O O . ARG A 1 94 ? -9.860 4.359 16.259 1.00 97.75 94 ARG A O 1
ATOM 720 N N . SER A 1 95 ? -7.761 4.855 16.884 1.00 97.50 95 SER A N 1
ATOM 721 C CA . SER A 1 95 ? -7.968 4.553 18.307 1.00 97.50 95 SER A CA 1
ATOM 722 C C . SER A 1 95 ? -9.086 5.394 18.929 1.00 97.50 95 SER A C 1
ATOM 724 O O . SER A 1 95 ? -9.876 4.875 19.711 1.00 97.50 95 SER A O 1
ATOM 726 N N . LEU A 1 96 ? -9.195 6.673 18.554 1.00 98.44 96 LEU A N 1
ATOM 727 C CA . LEU A 1 96 ? -10.278 7.544 19.011 1.00 98.44 96 LEU A CA 1
ATOM 728 C C . LEU A 1 96 ? -11.642 7.103 18.463 1.00 98.44 96 LEU A C 1
ATOM 730 O O . LEU A 1 96 ? -12.619 7.094 19.205 1.00 98.44 96 LEU A O 1
ATOM 734 N N . VAL A 1 97 ? -11.711 6.701 17.191 1.00 98.38 97 VAL A N 1
ATOM 735 C CA . VAL A 1 97 ? -12.938 6.146 16.597 1.00 98.38 97 VAL A CA 1
ATOM 736 C C . VAL A 1 97 ? -13.350 4.858 17.311 1.00 98.38 97 VAL A C 1
ATOM 738 O O . VAL A 1 97 ? -14.522 4.708 17.638 1.00 98.38 97 VAL A O 1
ATOM 741 N N . VAL A 1 98 ? -12.407 3.960 17.615 1.00 98.38 98 VAL A N 1
ATOM 742 C CA . VAL A 1 98 ? -12.693 2.745 18.400 1.00 98.38 98 VAL A CA 1
ATOM 743 C C . VAL A 1 98 ? -13.242 3.099 19.781 1.00 98.38 98 VAL A C 1
ATOM 745 O O . VAL A 1 98 ? -14.261 2.544 20.179 1.00 98.38 98 VAL A O 1
ATOM 748 N N . ALA A 1 99 ? -12.618 4.045 20.488 1.00 98.44 99 ALA A N 1
ATOM 749 C CA . ALA A 1 99 ? -13.074 4.480 21.807 1.00 98.44 99 ALA A CA 1
ATOM 750 C C . ALA A 1 99 ? -14.486 5.091 21.769 1.00 98.44 99 ALA A C 1
ATOM 752 O O . ALA A 1 99 ? -15.306 4.787 22.629 1.00 98.44 99 ALA A O 1
ATOM 753 N N . LEU A 1 100 ? -14.793 5.892 20.744 1.00 98.62 100 LEU A N 1
ATOM 754 C CA . LEU A 1 100 ? -16.129 6.455 20.547 1.00 98.62 100 LEU A CA 1
ATOM 755 C C . LEU A 1 100 ? -17.173 5.360 20.290 1.00 98.62 100 LEU A C 1
ATOM 757 O O . LEU A 1 100 ? -18.241 5.370 20.894 1.00 98.62 100 LEU A O 1
ATOM 761 N N . MET A 1 101 ? -16.867 4.404 19.409 1.00 98.31 101 MET A N 1
ATOM 762 C CA . MET A 1 101 ? -17.773 3.285 19.123 1.00 98.31 101 MET A CA 1
ATOM 763 C C . MET A 1 101 ? -17.986 2.418 20.368 1.00 98.31 101 MET A C 1
ATOM 765 O O . MET A 1 101 ? -19.109 2.001 20.632 1.00 98.31 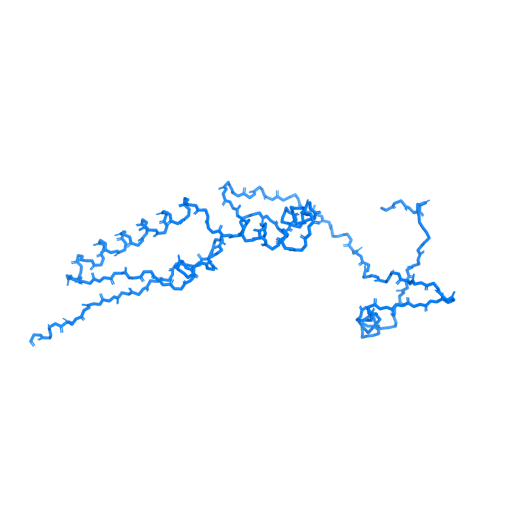101 MET A O 1
ATOM 769 N N . GLN A 1 102 ? -16.933 2.193 21.159 1.00 98.38 102 GLN A N 1
ATOM 770 C CA . GLN A 1 102 ? -17.024 1.508 22.446 1.00 98.38 102 GLN A CA 1
ATOM 771 C C . GLN A 1 102 ? -17.971 2.238 23.403 1.00 98.38 102 GLN A C 1
ATOM 773 O O . GLN A 1 102 ? -18.841 1.598 23.986 1.00 98.38 102 GLN A O 1
ATOM 778 N N . GLU A 1 103 ? -17.824 3.554 23.567 1.00 98.12 103 GLU A N 1
ATOM 779 C CA . GLU A 1 103 ? -18.673 4.351 24.462 1.00 98.12 103 GLU A CA 1
ATOM 780 C C . GLU A 1 103 ? -20.149 4.264 24.051 1.00 98.12 103 GLU A C 1
ATOM 782 O O . GLU A 1 103 ? -20.996 3.935 24.880 1.00 98.12 103 GLU A O 1
ATOM 787 N N . VAL A 1 104 ? -20.435 4.437 22.756 1.00 98.12 104 VAL A N 1
ATOM 788 C CA . VAL A 1 104 ? -21.793 4.318 22.206 1.00 98.12 104 VAL A CA 1
ATOM 789 C C . VAL A 1 104 ? -22.369 2.920 22.433 1.00 98.12 104 VAL A C 1
ATOM 791 O O . VAL A 1 104 ? -23.495 2.797 22.903 1.00 98.12 104 VAL A O 1
ATOM 794 N N . PHE A 1 105 ? -21.630 1.849 22.125 1.00 97.44 105 PHE A N 1
ATOM 795 C CA . PHE A 1 105 ? -22.161 0.493 22.287 1.00 97.44 105 PHE A CA 1
ATOM 796 C C . PHE A 1 105 ? -22.316 0.077 23.748 1.00 97.44 105 PHE A C 1
ATOM 798 O O . PHE A 1 105 ? -23.249 -0.659 24.053 1.00 97.44 105 PHE A O 1
ATOM 805 N N . THR A 1 106 ? -21.477 0.580 24.655 1.00 96.38 106 THR A N 1
ATOM 806 C CA . THR A 1 106 ? -21.570 0.270 26.093 1.00 96.38 106 THR A CA 1
ATOM 807 C C . THR A 1 106 ? -22.886 0.763 26.699 1.00 96.38 106 THR A C 1
ATOM 809 O O . THR A 1 106 ? -23.411 0.126 27.610 1.00 96.38 106 THR A O 1
ATOM 812 N N . GLU A 1 107 ? -23.446 1.861 26.181 1.00 96.25 107 GLU A N 1
ATOM 813 C CA . GLU A 1 107 ? -24.749 2.379 26.616 1.00 96.25 107 GLU A CA 1
ATOM 814 C C . GLU A 1 107 ? -25.898 1.396 26.322 1.00 96.25 107 GLU A C 1
ATOM 816 O O . GLU A 1 107 ? -26.832 1.284 27.115 1.00 96.25 107 GLU A O 1
ATOM 821 N N . PHE A 1 108 ? -25.817 0.644 25.217 1.00 94.88 108 PHE A N 1
ATOM 822 C CA . PHE A 1 108 ? -26.853 -0.313 24.798 1.00 94.88 108 PHE A CA 1
ATOM 823 C C . PHE A 1 108 ? -26.563 -1.757 25.215 1.00 94.88 108 PHE A C 1
ATOM 825 O O . PHE A 1 108 ? -27.489 -2.512 25.508 1.00 94.88 108 PHE A O 1
ATOM 832 N N . PHE A 1 109 ? -25.290 -2.140 25.237 1.00 95.25 109 PHE A N 1
ATOM 833 C CA . PHE A 1 109 ? -24.812 -3.485 25.534 1.00 95.25 109 PHE A CA 1
ATOM 834 C C . PHE A 1 109 ? -23.780 -3.407 26.668 1.00 95.25 109 PHE A C 1
ATOM 836 O O . PHE A 1 109 ? -22.571 -3.340 26.410 1.00 95.25 109 PHE A O 1
ATOM 843 N N . PRO A 1 110 ? -24.228 -3.377 27.937 1.00 93.44 110 PRO A N 1
ATOM 844 C CA . PRO A 1 110 ? -23.322 -3.329 29.075 1.00 93.44 110 PRO A CA 1
ATOM 845 C C . PRO A 1 110 ? -22.331 -4.496 29.043 1.00 93.44 110 PRO A C 1
ATOM 847 O O . PRO A 1 110 ? -22.731 -5.651 28.939 1.00 93.44 110 PRO A O 1
ATOM 850 N N . GLY A 1 111 ? -21.037 -4.191 29.138 1.00 92.31 111 GLY A N 1
ATOM 851 C CA . GLY A 1 111 ? -19.970 -5.197 29.117 1.00 92.31 111 GLY A CA 1
ATOM 852 C C . GLY A 1 111 ? -19.469 -5.602 27.726 1.00 92.31 111 GLY A C 1
ATOM 853 O O . GLY A 1 111 ? -18.501 -6.355 27.662 1.00 92.31 111 GLY A O 1
ATOM 854 N N . CYS A 1 112 ? -20.051 -5.087 26.634 1.00 96.94 112 CYS A N 1
ATOM 855 C CA . CYS A 1 112 ? -19.518 -5.337 25.293 1.00 96.94 112 CYS A CA 1
ATOM 856 C C . CYS A 1 112 ? -18.117 -4.733 25.100 1.00 96.94 112 CYS A C 1
ATOM 858 O O . CYS A 1 112 ? -17.744 -3.756 25.757 1.00 96.94 112 CYS A O 1
ATOM 860 N N . VAL A 1 113 ? -17.348 -5.280 24.158 1.00 97.88 113 VAL A N 1
ATOM 861 C CA . VAL A 1 113 ? -16.002 -4.810 23.810 1.00 97.88 113 VAL A CA 1
ATOM 862 C C . VAL A 1 113 ? -15.857 -4.671 22.295 1.00 97.88 113 VAL A C 1
ATOM 864 O O . VAL A 1 113 ? -16.180 -5.576 21.531 1.00 97.88 113 VAL A O 1
ATOM 867 N N . VAL A 1 114 ? -15.339 -3.532 21.840 1.00 98.25 114 VAL A N 1
ATOM 868 C CA . VAL A 1 114 ? -15.027 -3.264 20.434 1.00 98.25 114 VAL A CA 1
ATOM 869 C C . VAL A 1 114 ? -13.553 -3.553 20.177 1.00 98.25 114 VAL A C 1
ATOM 871 O O . VAL A 1 114 ? -12.665 -2.826 20.624 1.00 98.25 114 VAL A O 1
ATOM 874 N N . HIS A 1 115 ? -13.285 -4.591 19.395 1.00 98.06 115 HIS A N 1
ATOM 875 C CA . HIS A 1 115 ? -11.944 -4.982 18.986 1.00 98.06 115 HIS A CA 1
ATOM 876 C C . HIS A 1 115 ? -11.644 -4.484 17.566 1.00 98.06 115 HIS A C 1
ATOM 878 O O . HIS A 1 115 ? -12.285 -4.945 16.617 1.00 98.06 115 HIS A O 1
ATOM 884 N N . PRO A 1 116 ? -10.658 -3.590 17.365 1.00 98.00 116 PRO A N 1
ATOM 885 C CA . PRO A 1 116 ? -10.133 -3.358 16.028 1.00 98.00 116 PRO A CA 1
ATOM 886 C C . PRO A 1 116 ? -9.436 -4.622 15.533 1.00 98.00 116 PRO A C 1
ATOM 888 O O . PRO A 1 116 ? -8.703 -5.267 16.285 1.00 98.00 116 PRO A O 1
ATOM 891 N N . PHE A 1 117 ? -9.630 -4.964 14.265 1.00 97.69 117 PHE A N 1
ATOM 892 C CA . PHE A 1 117 ? -8.930 -6.079 13.636 1.00 97.69 117 PHE A CA 1
ATOM 893 C C . PHE A 1 117 ? -8.465 -5.726 12.217 1.00 97.69 117 PHE A C 1
ATOM 895 O O . PHE A 1 117 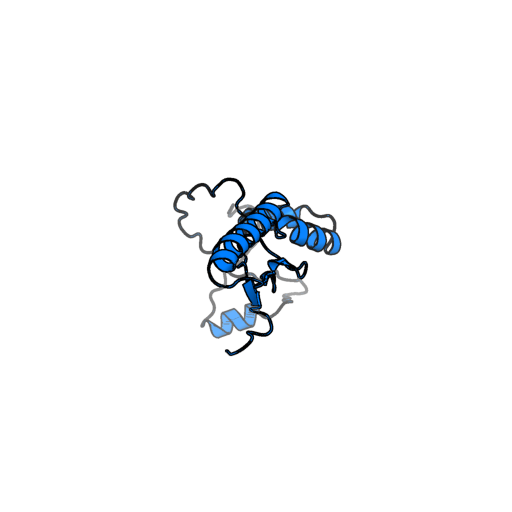? -8.523 -4.573 11.785 1.00 97.69 117 PHE A O 1
ATOM 902 N N . GLY A 1 118 ? -7.907 -6.711 11.512 1.00 97.00 118 GLY A N 1
ATOM 903 C CA . GLY A 1 118 ? -7.511 -6.549 10.116 1.00 97.00 118 GLY A CA 1
ATOM 904 C C . GLY A 1 118 ? -6.288 -5.649 9.936 1.00 97.00 118 GLY A C 1
ATOM 905 O O . GLY A 1 118 ? -5.331 -5.705 10.718 1.00 97.00 118 GLY A O 1
ATOM 906 N N . SER A 1 119 ? -6.306 -4.840 8.872 1.00 95.06 119 SER A N 1
ATOM 907 C CA . SER A 1 119 ? -5.156 -4.023 8.464 1.00 95.06 119 SER A CA 1
ATOM 908 C C . SER A 1 119 ? -4.729 -3.028 9.534 1.00 95.06 119 SER A C 1
ATOM 910 O O . SER A 1 119 ? -3.546 -2.755 9.656 1.00 95.06 119 SER A O 1
ATOM 912 N N . SER A 1 120 ? -5.657 -2.535 10.357 1.00 93.81 120 SER A N 1
ATOM 913 C CA . SER A 1 120 ? -5.366 -1.507 11.363 1.00 93.81 120 SER A CA 1
ATOM 914 C C . SER A 1 120 ? -4.434 -1.972 12.494 1.00 93.81 120 SER A C 1
ATOM 916 O O . SER A 1 120 ? -3.832 -1.125 13.153 1.00 93.81 120 SER A O 1
ATOM 918 N N . ILE A 1 121 ? -4.294 -3.286 12.728 1.00 94.12 121 ILE A N 1
ATOM 919 C CA . ILE A 1 121 ? -3.488 -3.831 13.840 1.00 94.12 121 ILE A CA 1
ATOM 920 C C . ILE A 1 121 ? -2.430 -4.858 13.417 1.00 94.12 121 ILE A C 1
ATOM 922 O O . ILE A 1 121 ? -1.591 -5.240 14.228 1.00 94.12 121 ILE A O 1
ATOM 926 N N . ASN A 1 122 ? -2.435 -5.314 12.161 1.00 95.38 122 ASN A N 1
ATOM 927 C CA . ASN A 1 122 ? -1.536 -6.372 11.690 1.00 95.38 122 ASN A CA 1
ATOM 928 C C . ASN A 1 122 ? -0.175 -5.862 11.177 1.00 95.38 122 ASN A C 1
ATOM 930 O O . ASN A 1 122 ? 0.583 -6.654 10.620 1.00 95.38 122 ASN A O 1
ATOM 934 N N . SER A 1 123 ? 0.134 -4.569 11.343 1.00 93.06 123 SER A N 1
ATOM 935 C CA . SER A 1 123 ? 1.333 -3.865 10.836 1.00 93.06 123 SER A CA 1
ATOM 936 C C . SER A 1 123 ? 1.515 -3.822 9.309 1.00 93.06 123 SER A C 1
ATOM 938 O O . SER A 1 123 ? 2.558 -3.389 8.828 1.00 93.06 123 SER A O 1
ATOM 940 N N . PHE A 1 124 ? 0.501 -4.224 8.539 1.00 96.62 124 PHE A N 1
ATOM 941 C CA . PHE A 1 124 ? 0.435 -4.056 7.081 1.00 96.62 124 PHE A CA 1
ATOM 942 C C . PHE A 1 124 ? -0.574 -2.971 6.681 1.00 96.62 124 PHE A C 1
ATOM 944 O O . PHE A 1 124 ? -1.122 -2.989 5.577 1.00 96.62 124 PHE A O 1
ATOM 951 N N . ASP A 1 125 ? -0.856 -2.046 7.595 1.00 96.31 125 ASP A N 1
ATOM 952 C CA . ASP A 1 125 ? -1.719 -0.907 7.338 1.00 96.31 125 ASP A CA 1
ATOM 953 C C . ASP A 1 125 ? -1.179 -0.012 6.214 1.00 96.31 125 ASP A C 1
ATOM 955 O O . ASP A 1 125 ? 0.026 0.104 5.983 1.00 96.31 125 ASP A O 1
ATOM 959 N N . VAL A 1 126 ? -2.104 0.630 5.502 1.00 95.50 126 VAL A N 1
ATOM 960 C CA . VAL A 1 126 ? -1.784 1.642 4.497 1.00 95.50 126 VAL A CA 1
ATOM 961 C C . VAL A 1 126 ? -2.694 2.851 4.661 1.00 95.50 126 VAL A C 1
ATOM 963 O O . VAL A 1 126 ? -3.832 2.721 5.115 1.00 95.50 126 VAL A O 1
ATOM 966 N N . HIS A 1 127 ? -2.223 4.028 4.257 1.00 93.56 127 HIS A N 1
ATOM 967 C CA . HIS A 1 127 ? -3.038 5.240 4.192 1.00 93.56 127 HIS A CA 1
ATOM 968 C C . HIS A 1 127 ? -4.404 4.981 3.549 1.00 93.56 127 HIS A C 1
ATOM 970 O O . HIS A 1 127 ? -4.503 4.426 2.453 1.00 93.56 127 HIS A O 1
ATOM 976 N N . GLY A 1 128 ? -5.460 5.417 4.238 1.00 90.44 128 GLY A N 1
ATOM 977 C CA . GLY A 1 128 ? -6.837 5.255 3.774 1.00 90.44 128 GLY A CA 1
ATOM 978 C C . GLY A 1 128 ? -7.378 3.821 3.781 1.00 90.44 128 GLY A C 1
ATOM 979 O O . GLY A 1 128 ? -8.432 3.608 3.195 1.00 90.44 128 GLY A O 1
ATOM 980 N N . CYS A 1 129 ? -6.706 2.849 4.414 1.00 94.69 129 CYS A N 1
ATOM 981 C CA . CYS A 1 129 ? -7.307 1.532 4.631 1.00 94.69 129 CYS A CA 1
ATOM 982 C C . CYS A 1 129 ? -8.512 1.616 5.576 1.00 94.69 129 CYS A C 1
ATOM 984 O O . CYS A 1 129 ? -8.544 2.470 6.476 1.00 94.69 129 CYS A O 1
ATOM 986 N N . ASP A 1 130 ? -9.436 0.674 5.408 1.00 97.44 130 ASP A N 1
ATOM 987 C CA . ASP A 1 130 ? -10.617 0.533 6.252 1.00 97.44 130 ASP A CA 1
ATOM 988 C C . ASP A 1 130 ? -10.238 0.264 7.723 1.00 97.44 130 ASP A C 1
ATOM 990 O O . ASP A 1 130 ? -9.124 -0.173 8.054 1.00 97.44 130 ASP A O 1
ATOM 994 N N . LEU A 1 131 ? -11.167 0.598 8.621 1.00 97.88 131 LEU A N 1
ATOM 995 C CA . LEU A 1 131 ? -11.100 0.286 10.046 1.00 97.88 131 LEU A CA 1
ATOM 996 C C . LEU A 1 131 ? -12.151 -0.780 10.350 1.00 97.88 131 LEU A C 1
ATOM 998 O O . LEU A 1 131 ? -13.329 -0.466 10.516 1.00 97.88 131 LEU A O 1
ATOM 1002 N N . ASP A 1 132 ? -11.703 -2.026 10.430 1.00 98.19 132 ASP A N 1
ATOM 1003 C CA . ASP A 1 132 ? -12.561 -3.162 10.736 1.00 98.19 132 ASP A CA 1
ATOM 1004 C C . ASP A 1 132 ? -12.732 -3.313 12.253 1.00 98.19 132 ASP A C 1
ATOM 1006 O O . ASP A 1 132 ? -11.751 -3.314 13.005 1.00 98.19 132 ASP A O 1
ATOM 1010 N N . LEU A 1 133 ? -13.982 -3.442 12.705 1.00 98.44 133 LEU A N 1
ATOM 1011 C CA . LEU A 1 133 ? -14.342 -3.549 14.120 1.00 98.44 133 LEU A CA 1
ATOM 1012 C C . LEU A 1 133 ? -15.163 -4.810 14.373 1.00 98.44 133 LEU A C 1
ATOM 1014 O O . LEU A 1 133 ? -16.149 -5.074 13.687 1.00 98.44 133 LEU A O 1
ATOM 1018 N N . PHE A 1 134 ? -14.752 -5.580 15.373 1.00 97.94 134 PHE A N 1
ATOM 1019 C CA . PHE A 1 134 ? -15.482 -6.723 15.901 1.00 97.94 134 PHE A CA 1
ATOM 1020 C C . PHE A 1 134 ? -16.115 -6.315 17.231 1.00 97.94 134 PHE A C 1
ATOM 1022 O O . PHE A 1 134 ? -15.406 -5.901 18.145 1.00 97.94 134 PHE A O 1
ATOM 1029 N N . LEU A 1 135 ? -17.441 -6.395 17.322 1.00 97.88 135 LEU A N 1
ATOM 1030 C CA . LEU A 1 135 ? -18.183 -6.131 18.552 1.00 97.88 135 LEU A CA 1
ATOM 1031 C C . LEU A 1 135 ? -18.415 -7.456 19.280 1.00 97.88 135 LEU A C 1
ATOM 1033 O O . LEU A 1 135 ? -19.225 -8.269 18.837 1.00 97.88 135 LEU A O 1
ATOM 1037 N N . ASP A 1 136 ? -17.702 -7.654 20.381 1.00 97.00 136 ASP A N 1
ATOM 1038 C CA . ASP A 1 136 ? -17.914 -8.758 21.308 1.00 97.00 136 ASP A CA 1
ATOM 1039 C C . ASP A 1 136 ? -18.994 -8.358 22.315 1.00 97.00 136 ASP A C 1
ATOM 1041 O O . ASP A 1 136 ? -18.852 -7.356 23.013 1.00 97.00 136 ASP A O 1
ATOM 1045 N N . LEU A 1 137 ? -20.092 -9.107 22.377 1.00 94.88 137 LEU A N 1
ATOM 1046 C CA . LEU A 1 137 ? -21.175 -8.856 23.332 1.00 94.88 137 LEU A CA 1
ATOM 1047 C C . LEU A 1 137 ? -20.970 -9.604 24.659 1.00 94.88 137 LEU A C 1
ATOM 1049 O O . LEU A 1 137 ? -21.760 -9.412 25.580 1.00 94.88 137 LEU A O 1
ATOM 1053 N N . GLY A 1 138 ? -19.924 -10.430 24.760 1.00 85.25 138 GLY A N 1
ATOM 1054 C CA . GLY A 1 138 ? -19.732 -11.366 25.859 1.00 85.25 138 GLY A CA 1
ATOM 1055 C C . GLY A 1 138 ? -20.785 -12.476 25.877 1.00 85.25 138 GLY A C 1
ATOM 1056 O O . GLY A 1 138 ? -21.570 -12.650 24.939 1.00 85.25 138 GLY A O 1
ATOM 1057 N N . ASP A 1 139 ? -20.811 -13.224 26.978 1.00 72.25 139 ASP A N 1
ATOM 1058 C CA . ASP A 1 139 ? -21.905 -14.144 27.269 1.00 72.25 139 ASP A CA 1
ATOM 1059 C C . ASP A 1 139 ? -23.120 -13.308 27.687 1.00 72.25 139 ASP A C 1
ATOM 1061 O O . ASP A 1 139 ? -23.217 -12.844 28.824 1.00 72.25 139 ASP A O 1
ATOM 1065 N N . LEU A 1 140 ? -24.038 -13.071 26.750 1.00 62.75 140 LEU A N 1
ATOM 1066 C CA . LEU A 1 140 ? -25.363 -12.559 27.080 1.00 62.75 140 LEU A CA 1
ATOM 1067 C C . LEU A 1 140 ? -26.009 -13.575 28.030 1.00 62.75 140 LEU A C 1
ATOM 1069 O O . LEU A 1 140 ? -26.373 -14.669 27.598 1.00 62.75 140 LEU A O 1
ATOM 1073 N N . GLU A 1 141 ? -26.132 -13.241 29.317 1.00 54.41 141 GLU A N 1
ATOM 1074 C CA . GLU A 1 141 ? -27.021 -13.981 30.212 1.00 54.41 141 GLU A CA 1
ATOM 1075 C C . GLU A 1 141 ? -28.436 -13.864 29.625 1.00 54.41 141 GLU A C 1
ATOM 1077 O O . GLU A 1 141 ? -29.075 -12.811 29.705 1.00 54.41 141 GLU A O 1
ATOM 1082 N N . GLU A 1 142 ? -28.900 -14.923 28.954 1.00 55.12 142 GLU A N 1
ATOM 1083 C CA . GLU A 1 142 ? -30.309 -15.045 28.594 1.00 55.12 142 GLU A CA 1
ATOM 1084 C C . GLU A 1 142 ? -31.131 -15.061 29.899 1.00 55.12 142 GLU A C 1
ATOM 1086 O O . GLU A 1 142 ? -30.785 -15.814 30.816 1.00 55.12 142 GLU A O 1
ATOM 1091 N N . PRO A 1 143 ? -32.175 -14.218 30.015 1.00 53.59 143 PRO A N 1
ATOM 1092 C CA . PRO A 1 143 ? -33.028 -14.159 31.201 1.00 53.59 143 PRO A CA 1
ATOM 1093 C C . PRO A 1 143 ? -33.866 -15.425 31.426 1.00 53.59 143 PRO A C 1
ATOM 1095 O O . PRO A 1 143 ? -34.229 -16.104 30.437 1.00 53.59 143 PRO A O 1
#

pLDDT: mean 87.83, std 14.67, range [48.31, 98.62]

Radius of gyration: 25.87 Å; chains: 1; bounding box: 58×36×69 Å

Secondary structure (DSSP, 8-state):
--TTS--------SSHHHHHHHHH-S-EEETTEEE-----------PPPPPPPTTPPPPHHHHHHHHHTSSSHHHHHHHHHHHHSPPHHHHHHHHHHHHHHHHHHHHHSTT-EEEEEGGGTSS---TT---EEEEE-------

Foldseek 3Di:
DPPPPDDDDDDDDPDPVRVVVVVVDPWDDDPNDTDDDDDDDDDDDDDDDDDDDPPAQDDPVRLVVQLVPAPDPVRSVVSNLVSFADDPVRLVVLVVVLVVVQVVVCVVQPPKHKDWDDQSPPSVHGGPDDTDIDIGSDPDPDD

Organism: Pongo abelii (NCBI:txid9601)

InterPro domains:
  IPR012677 Nucleotide-binding alpha-beta plait domain superfamily [G3DSA:3.30.70.330] (1-40)
  IPR043519 Nucleotidyltransferase superfamily [G3DSA:3.30.460.10] (86-142)
  IPR043519 Nucleotidyltransferase superfamily [SSF81301] (72-138)
  IPR054708 Poly(A) RNA polymerase, mitochondrial-like, central palm domain [PF22600] (76-137)